Protein AF-A0A396IHH3-F1 (afdb_monomer)

InterPro domains:
  IPR011989 Armadillo-like helical [G3DSA:1.25.10.10] (1-51)
  IPR016024 Armadillo-type fold [SSF48371] (2-51)

Secondary structure (DSSP, 8-state):
-HHHHHHHHHHHH--SSPPPHHHHGGGHHHHHHHTT-S-HHHHHHHHHHH-

Organism: Medicago truncatula (NCBI:txid3880)

Radius of gyration: 10.33 Å; Cα contacts (8 Å, |Δi|>4): 44; chains: 1; bounding box: 25×17×26 Å

Sequence (51 aa):
MLRIATWTLSNFCRGKPQPLFEQVRPALPTLERLIFSNDEEVLSDACWALS

pLDDT: mean 97.07, std 2.47, range [85.31, 98.69]

Solvent-accessible surface area (backbone atoms only — not comparable to full-atom values): 2946 Å² total; per-residue (Å²): 111,69,52,59,53,31,45,52,51,20,54,64,55,50,62,85,76,66,60,62,62,84,77,49,54,78,49,50,75,54,40,68,55,35,60,72,44,90,49,64,66,35,24,51,25,28,52,59,40,72,108

Structure (mmCIF, N/CA/C/O backbone):
data_AF-A0A396IHH3-F1
#
_entry.id   AF-A0A396IHH3-F1
#
loop_
_atom_site.group_PDB
_atom_site.id
_atom_site.type_symbol
_atom_site.label_atom_id
_atom_site.label_alt_id
_atom_site.label_comp_id
_atom_site.label_asym_id
_atom_site.label_entity_id
_atom_site.label_seq_id
_atom_site.pdbx_PDB_ins_code
_atom_site.Cartn_x
_atom_site.Cartn_y
_atom_site.Cartn_z
_atom_site.occupancy
_atom_site.B_iso_or_equiv
_atom_site.auth_seq_id
_atom_site.auth_comp_id
_atom_site.auth_asym_id
_atom_site.auth_atom_id
_atom_site.pdbx_PDB_model_num
ATOM 1 N N . MET A 1 1 ? 9.460 8.051 -10.734 1.00 85.31 1 MET A N 1
ATOM 2 C CA . MET A 1 1 ? 8.124 8.565 -10.348 1.00 85.31 1 MET A CA 1
ATOM 3 C C . MET A 1 1 ? 7.317 7.547 -9.547 1.00 85.31 1 MET A C 1
ATOM 5 O O . MET A 1 1 ? 6.832 7.934 -8.496 1.00 85.31 1 MET A O 1
ATOM 9 N N . LEU A 1 2 ? 7.217 6.275 -9.970 1.00 95.00 2 LEU A N 1
ATOM 10 C CA . LEU A 1 2 ? 6.418 5.258 -9.260 1.00 95.00 2 LEU A CA 1
ATOM 11 C C . LEU A 1 2 ? 6.830 5.059 -7.789 1.00 95.00 2 LEU A C 1
ATOM 13 O O . LEU A 1 2 ? 5.971 5.127 -6.925 1.00 95.00 2 LEU A O 1
ATOM 17 N N . ARG A 1 3 ? 8.134 4.942 -7.499 1.00 98.06 3 ARG A N 1
ATOM 18 C CA . ARG A 1 3 ? 8.675 4.865 -6.124 1.00 98.06 3 ARG A CA 1
ATOM 19 C C . ARG A 1 3 ? 8.171 5.989 -5.217 1.00 98.06 3 ARG A C 1
ATOM 21 O O . ARG A 1 3 ? 7.602 5.730 -4.171 1.00 98.06 3 ARG A O 1
ATOM 28 N N . ILE A 1 4 ? 8.298 7.241 -5.665 1.00 98.38 4 ILE A N 1
ATOM 29 C CA . ILE A 1 4 ? 7.852 8.418 -4.901 1.00 98.38 4 ILE A CA 1
ATOM 30 C C . ILE A 1 4 ? 6.337 8.374 -4.673 1.00 98.38 4 ILE A C 1
ATOM 32 O O . ILE A 1 4 ? 5.882 8.663 -3.572 1.00 98.38 4 ILE A O 1
ATOM 36 N N . ALA A 1 5 ? 5.557 7.989 -5.688 1.00 98.25 5 ALA A N 1
ATOM 37 C CA . ALA A 1 5 ? 4.107 7.887 -5.560 1.00 98.25 5 ALA A CA 1
ATOM 38 C C . ALA A 1 5 ? 3.697 6.815 -4.535 1.00 98.25 5 ALA A C 1
ATOM 40 O O . ALA A 1 5 ? 2.851 7.088 -3.686 1.00 98.25 5 ALA A O 1
ATOM 41 N N . THR A 1 6 ? 4.318 5.633 -4.570 1.00 98.44 6 THR A N 1
ATOM 42 C CA . THR A 1 6 ? 4.049 4.555 -3.608 1.00 98.44 6 THR A CA 1
ATOM 43 C C . THR A 1 6 ? 4.493 4.934 -2.198 1.00 98.44 6 THR A C 1
ATOM 45 O O . THR A 1 6 ? 3.735 4.743 -1.250 1.00 98.44 6 THR A O 1
ATOM 48 N N . TRP A 1 7 ? 5.654 5.575 -2.061 1.00 98.38 7 TRP A N 1
ATOM 49 C CA . TRP A 1 7 ? 6.123 6.129 -0.794 1.00 98.38 7 TRP A CA 1
ATOM 50 C C . TRP A 1 7 ? 5.143 7.162 -0.214 1.00 98.38 7 TRP A C 1
ATOM 52 O O . TRP A 1 7 ? 4.791 7.115 0.966 1.00 98.38 7 TRP A O 1
ATOM 62 N N . THR A 1 8 ? 4.643 8.097 -1.029 1.00 98.06 8 THR A N 1
ATOM 63 C CA . THR A 1 8 ? 3.624 9.069 -0.593 1.00 98.06 8 THR A CA 1
ATOM 64 C C . THR A 1 8 ? 2.333 8.369 -0.162 1.00 98.06 8 THR A C 1
ATOM 66 O O . THR A 1 8 ? 1.774 8.712 0.878 1.00 98.06 8 THR A O 1
ATOM 69 N N . LEU A 1 9 ? 1.890 7.356 -0.911 1.00 97.44 9 LEU A N 1
ATOM 70 C CA . LEU A 1 9 ? 0.701 6.565 -0.593 1.00 97.44 9 LEU A CA 1
ATOM 71 C C . LEU A 1 9 ? 0.848 5.813 0.744 1.00 97.44 9 LEU A C 1
ATOM 73 O O . LEU A 1 9 ? -0.083 5.802 1.547 1.00 97.44 9 LEU A O 1
ATOM 77 N N . SER A 1 10 ? 2.031 5.253 1.014 1.00 97.94 10 SER A N 1
ATOM 78 C CA . SER A 1 10 ? 2.370 4.618 2.294 1.00 97.94 10 SER A CA 1
ATOM 79 C C . SER A 1 10 ? 2.266 5.602 3.458 1.00 97.94 10 SER A C 1
ATOM 81 O O . SER A 1 10 ? 1.628 5.319 4.473 1.00 97.94 10 SER A O 1
ATOM 83 N N . ASN A 1 11 ? 2.778 6.823 3.281 1.00 97.62 11 ASN A N 1
ATOM 84 C CA . ASN A 1 11 ? 2.644 7.871 4.292 1.00 97.62 11 ASN A CA 1
A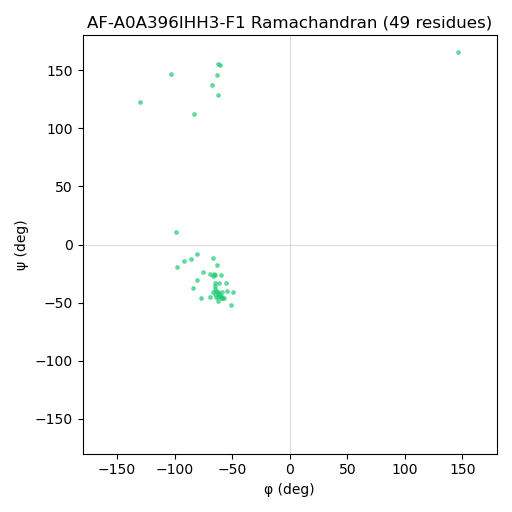TOM 85 C C . ASN A 1 11 ? 1.189 8.304 4.525 1.00 97.62 11 ASN A C 1
ATOM 87 O O . ASN A 1 11 ? 0.844 8.616 5.660 1.00 97.62 11 ASN A O 1
ATOM 91 N N . PHE A 1 12 ? 0.325 8.297 3.503 1.00 97.12 12 PHE A N 1
ATOM 92 C CA . PHE A 1 12 ? -1.105 8.591 3.678 1.00 97.12 12 PHE A CA 1
ATOM 93 C C . PHE A 1 12 ? -1.845 7.531 4.499 1.00 97.12 12 PHE A C 1
ATOM 95 O O . PHE A 1 12 ? -2.832 7.860 5.152 1.00 97.12 12 PHE A O 1
ATOM 102 N N . CYS A 1 13 ? -1.374 6.282 4.489 1.00 96.44 13 CYS A N 1
ATOM 103 C CA . CYS A 1 13 ? -1.969 5.183 5.255 1.00 96.44 13 CYS A CA 1
ATOM 104 C C . CYS A 1 13 ? -1.438 5.109 6.699 1.00 96.44 13 CYS A C 1
ATOM 106 O O . CYS A 1 13 ? -2.011 4.419 7.5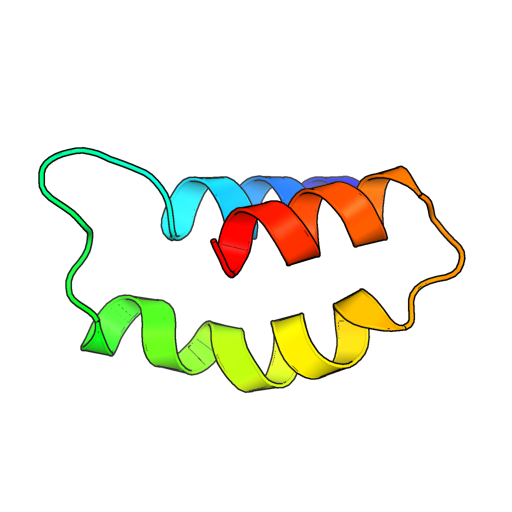41 1.00 96.44 13 CYS A O 1
ATOM 108 N N . ARG A 1 14 ? -0.362 5.843 7.013 1.00 94.81 14 ARG A N 1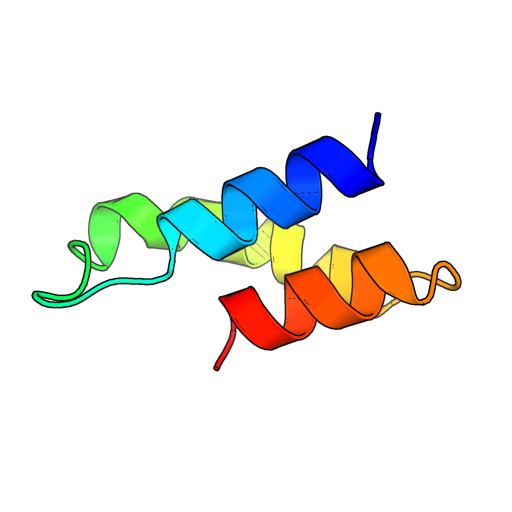
ATOM 109 C CA . ARG A 1 14 ? 0.349 5.778 8.294 1.00 94.81 14 ARG A CA 1
ATOM 110 C C . ARG A 1 14 ? 0.010 6.960 9.201 1.00 94.81 14 ARG A C 1
ATOM 112 O O . ARG A 1 14 ? -0.142 8.089 8.754 1.00 94.81 14 ARG A O 1
ATOM 119 N N . GLY A 1 15 ? -0.000 6.728 10.512 1.00 91.38 15 GLY A N 1
ATOM 120 C CA . GLY A 1 15 ? -0.090 7.795 11.510 1.00 91.38 15 GLY A CA 1
ATOM 121 C C . GLY A 1 15 ? -0.863 7.390 12.758 1.00 91.38 15 GLY A C 1
ATOM 122 O O . GLY A 1 15 ? -1.547 6.368 12.785 1.00 91.38 15 GLY A O 1
ATOM 123 N N . LYS A 1 16 ? -0.730 8.199 13.812 1.00 90.94 16 LYS A N 1
ATOM 124 C CA . LYS A 1 16 ? -1.580 8.140 15.005 1.00 90.94 16 LYS A CA 1
ATOM 125 C C . LYS A 1 16 ? -2.090 9.557 15.312 1.00 90.94 16 LYS A C 1
ATOM 127 O O . LYS A 1 16 ? -1.248 10.435 15.502 1.00 90.94 16 LYS A O 1
ATOM 132 N N . PRO A 1 17 ? -3.418 9.786 15.380 1.00 93.88 17 PRO A N 1
ATOM 133 C CA . PRO A 1 17 ? -4.494 8.818 15.120 1.00 93.88 17 PRO A CA 1
ATOM 134 C C . PRO A 1 17 ? -4.470 8.292 13.674 1.00 93.88 17 PRO A C 1
ATOM 136 O O . PRO A 1 17 ? -3.907 8.937 12.792 1.00 93.88 17 PRO A O 1
ATOM 139 N N . GLN A 1 18 ? -5.021 7.095 13.454 1.00 93.06 18 GLN A N 1
ATOM 140 C CA . GLN A 1 18 ? -5.097 6.524 12.107 1.00 93.06 18 GLN A CA 1
ATOM 141 C C . GLN A 1 18 ? -5.982 7.398 11.202 1.00 93.06 18 GLN A C 1
ATOM 143 O O . GLN A 1 18 ? -6.958 7.980 11.694 1.00 93.06 18 GLN A O 1
ATO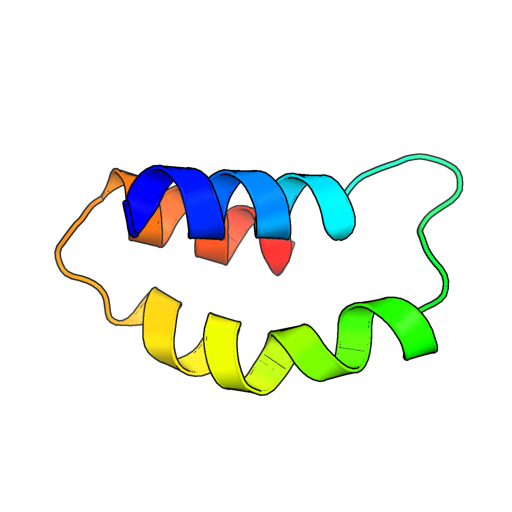M 148 N N . PRO A 1 19 ? -5.666 7.500 9.898 1.00 95.94 19 PRO A N 1
ATOM 149 C CA . PRO A 1 19 ? -6.526 8.185 8.942 1.00 95.94 19 PRO A CA 1
ATOM 150 C C . PRO A 1 19 ? -7.898 7.504 8.872 1.00 95.94 19 PRO A C 1
ATOM 152 O O . PRO A 1 19 ? -8.038 6.308 9.136 1.00 95.94 19 PRO A O 1
ATOM 155 N N . LEU A 1 20 ? -8.928 8.262 8.491 1.00 97.50 20 LEU A N 1
ATOM 156 C CA . LEU A 1 20 ? -10.254 7.688 8.283 1.00 97.50 20 LEU A CA 1
ATOM 157 C C . LEU A 1 20 ? -10.189 6.666 7.147 1.00 97.50 20 LEU A C 1
ATOM 159 O O . LEU A 1 20 ? -9.743 6.989 6.045 1.00 97.50 20 LEU A O 1
ATOM 163 N N . PHE A 1 21 ? -10.691 5.455 7.392 1.00 95.88 21 PHE A N 1
ATOM 164 C CA . PHE A 1 21 ? -10.635 4.372 6.409 1.00 95.88 21 PHE A CA 1
ATOM 165 C C . PHE A 1 21 ? -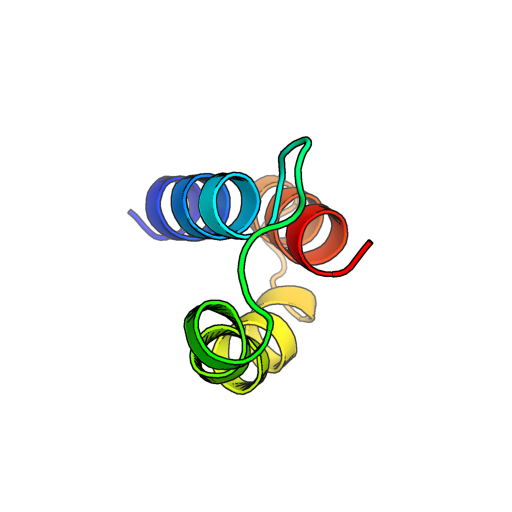11.239 4.774 5.056 1.00 95.88 21 PHE A C 1
ATOM 167 O O . PHE A 1 21 ? -10.660 4.487 4.016 1.00 95.88 21 PHE A O 1
ATOM 174 N N . GLU A 1 22 ? -12.345 5.523 5.052 1.00 98.00 22 GLU A N 1
ATOM 175 C CA . GLU A 1 22 ? -12.987 6.007 3.820 1.00 98.00 22 GLU A CA 1
ATOM 176 C C . GLU A 1 22 ? -12.073 6.890 2.951 1.00 98.00 22 GLU A C 1
ATOM 178 O O . GLU A 1 22 ? -12.245 6.928 1.734 1.00 98.00 22 GLU A O 1
ATOM 183 N N . GLN A 1 23 ? -11.082 7.565 3.544 1.00 96.25 23 GLN A N 1
ATOM 184 C CA . GLN A 1 23 ?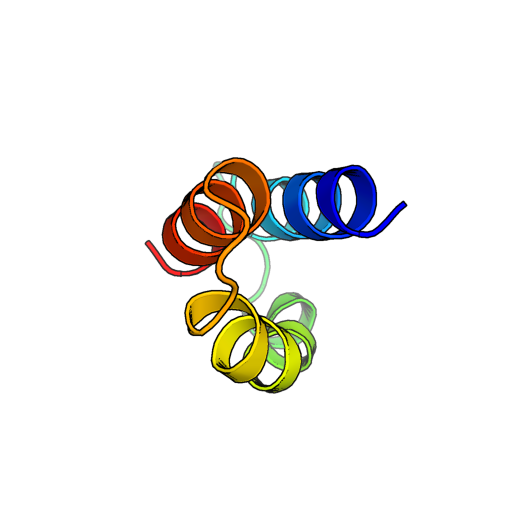 -10.116 8.389 2.810 1.00 96.25 23 GLN A CA 1
ATOM 185 C C . GLN A 1 23 ? -8.998 7.555 2.174 1.00 96.25 23 GLN A C 1
ATOM 187 O O . GLN A 1 23 ? -8.495 7.926 1.116 1.00 96.25 23 GLN A O 1
ATOM 192 N N . VAL A 1 24 ? -8.625 6.428 2.789 1.00 97.25 24 VAL A N 1
ATOM 193 C CA . VAL A 1 24 ? -7.549 5.544 2.300 1.00 97.25 24 VAL A CA 1
ATOM 194 C C . VAL A 1 24 ? -8.068 4.353 1.493 1.00 97.25 24 VAL A C 1
ATOM 196 O O . VAL A 1 24 ? -7.334 3.805 0.677 1.00 97.25 24 VAL A O 1
ATOM 199 N N . ARG A 1 25 ? -9.352 3.989 1.618 1.00 97.81 25 ARG A N 1
ATOM 200 C CA . ARG A 1 25 ? -10.000 2.909 0.850 1.00 97.81 25 ARG A CA 1
ATOM 201 C C . ARG A 1 25 ? -9.754 2.998 -0.665 1.00 97.81 25 ARG A C 1
ATOM 203 O O . ARG A 1 25 ? -9.502 1.952 -1.265 1.00 97.81 25 ARG A O 1
ATOM 210 N N .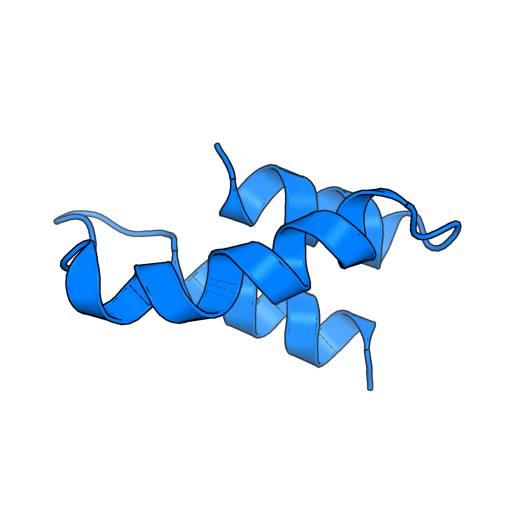 PRO A 1 26 ? -9.774 4.184 -1.312 1.00 98.25 26 PRO A N 1
ATOM 211 C CA . PRO A 1 26 ? -9.494 4.291 -2.745 1.00 98.25 26 PRO A CA 1
ATOM 212 C C . PRO A 1 26 ? -8.075 3.864 -3.153 1.00 98.25 26 PRO A C 1
ATOM 214 O O . PRO A 1 26 ? -7.845 3.599 -4.329 1.00 98.25 26 PRO A O 1
ATOM 217 N N . ALA A 1 27 ? -7.128 3.781 -2.213 1.00 97.75 27 ALA A N 1
ATOM 218 C CA . ALA A 1 27 ? -5.765 3.331 -2.478 1.00 97.75 27 ALA A CA 1
ATOM 219 C C . ALA A 1 27 ? -5.660 1.808 -2.668 1.00 97.75 27 ALA A C 1
ATOM 221 O O . ALA A 1 27 ? -4.730 1.346 -3.330 1.00 97.75 27 ALA A O 1
ATOM 222 N N . LEU A 1 28 ? -6.609 1.026 -2.134 1.00 98.12 28 LEU A N 1
ATOM 223 C CA . LEU A 1 28 ? -6.522 -0.439 -2.091 1.00 98.12 28 LEU A CA 1
ATOM 224 C C . LEU A 1 28 ? -6.381 -1.102 -3.474 1.00 98.12 28 LEU A C 1
ATOM 226 O O . LEU A 1 28 ? -5.484 -1.931 -3.613 1.00 98.12 28 LEU A O 1
ATOM 230 N N . PRO A 1 29 ? -7.153 -0.734 -4.520 1.00 98.56 29 PRO A N 1
ATOM 231 C CA . PRO A 1 29 ? -6.979 -1.331 -5.851 1.00 98.56 29 PRO A CA 1
ATOM 232 C C . PRO A 1 29 ? -5.619 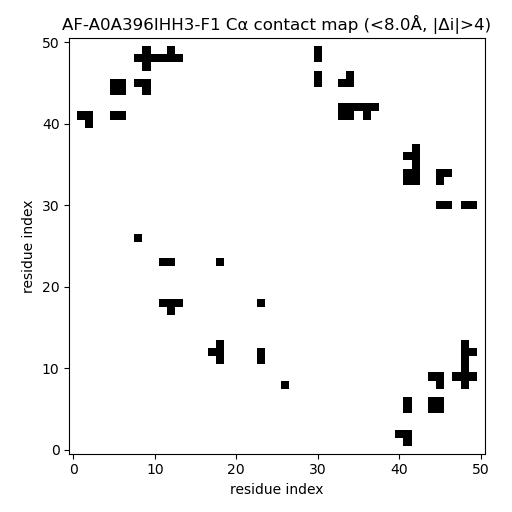-1.010 -6.486 1.00 98.56 29 PRO A C 1
ATOM 234 O O . PRO A 1 29 ? -5.123 -1.749 -7.330 1.00 98.56 29 PRO A O 1
ATOM 237 N N . THR A 1 30 ? -5.006 0.111 -6.105 1.00 98.31 30 THR A N 1
ATOM 238 C CA . THR A 1 30 ? -3.662 0.466 -6.569 1.00 98.31 30 THR A CA 1
ATOM 239 C C . THR A 1 30 ? -2.613 -0.343 -5.814 1.00 98.31 30 THR A C 1
ATOM 241 O O . THR A 1 30 ? -1.734 -0.926 -6.443 1.00 98.31 30 THR A O 1
ATOM 244 N N . LEU A 1 31 ? -2.728 -0.437 -4.484 1.00 98.44 31 LEU A N 1
ATOM 245 C CA . LEU A 1 31 ? -1.838 -1.241 -3.642 1.00 98.44 31 LEU A CA 1
ATOM 246 C C . LEU A 1 31 ? -1.847 -2.721 -4.044 1.00 98.44 31 LEU A C 1
ATOM 248 O O . LEU A 1 31 ? -0.780 -3.315 -4.159 1.00 98.44 31 LEU A O 1
ATOM 252 N N . GLU A 1 32 ? -3.021 -3.274 -4.359 1.00 98.38 32 GLU A N 1
ATOM 253 C CA . GLU A 1 32 ? -3.200 -4.645 -4.865 1.00 98.38 32 GLU A CA 1
ATOM 254 C C . GLU A 1 32 ? -2.367 -4.935 -6.121 1.00 98.38 32 GLU A C 1
ATOM 256 O O . GLU A 1 32 ? -1.854 -6.035 -6.284 1.00 98.38 32 GLU A O 1
ATOM 261 N N . ARG A 1 33 ? -2.149 -3.942 -6.985 1.00 98.38 33 ARG A N 1
ATOM 262 C CA . ARG A 1 33 ? -1.283 -4.101 -8.163 1.00 98.38 33 ARG A CA 1
ATOM 263 C C . ARG A 1 33 ? 0.189 -3.895 -7.830 1.00 98.38 33 ARG A C 1
ATOM 265 O O . ARG A 1 33 ? 1.047 -4.571 -8.392 1.00 98.38 33 ARG A O 1
ATOM 272 N N . LEU A 1 34 ? 0.490 -2.951 -6.939 1.00 98.44 34 LEU A N 1
ATOM 273 C CA . LEU A 1 34 ? 1.865 -2.580 -6.592 1.00 98.44 34 LEU A CA 1
ATOM 274 C C . LEU A 1 34 ? 2.602 -3.677 -5.815 1.00 98.44 34 LEU A C 1
ATOM 276 O O . LEU A 1 34 ? 3.822 -3.766 -5.937 1.00 98.44 34 LEU A O 1
ATOM 280 N N . ILE A 1 35 ? 1.889 -4.553 -5.102 1.00 98.38 35 ILE A N 1
ATOM 281 C CA . ILE A 1 35 ? 2.495 -5.719 -4.434 1.00 98.38 35 ILE A CA 1
ATOM 282 C C . ILE A 1 35 ? 3.054 -6.776 -5.404 1.00 98.38 35 ILE A C 1
ATOM 284 O O . ILE A 1 35 ? 3.781 -7.667 -4.980 1.00 98.38 35 ILE A O 1
ATOM 288 N N . PHE A 1 36 ? 2.757 -6.685 -6.704 1.00 98.25 36 PHE A N 1
ATOM 289 C CA . PHE A 1 36 ? 3.358 -7.537 -7.739 1.00 98.25 36 PHE A CA 1
ATOM 290 C C . PHE A 1 36 ? 4.513 -6.845 -8.483 1.00 98.25 36 PHE A C 1
ATOM 292 O O . PHE A 1 36 ? 4.965 -7.319 -9.525 1.00 98.25 36 PHE A O 1
ATOM 299 N N . SER A 1 37 ? 4.981 -5.699 -7.982 1.00 98.19 37 SER A N 1
ATOM 300 C CA . SER A 1 37 ? 6.130 -4.988 -8.540 1.00 98.19 37 SER A CA 1
ATOM 301 C C . SER A 1 37 ? 7.429 -5.778 -8.341 1.00 98.19 37 SER A C 1
ATOM 303 O O . SER A 1 37 ? 7.706 -6.257 -7.247 1.00 98.19 37 SER A O 1
ATOM 305 N N . ASN A 1 38 ? 8.270 -5.830 -9.379 1.00 98.25 38 ASN A N 1
ATOM 306 C CA . ASN A 1 38 ? 9.649 -6.335 -9.280 1.00 98.25 38 ASN A CA 1
ATOM 307 C C . ASN A 1 38 ? 10.630 -5.293 -8.706 1.00 98.25 38 ASN A C 1
ATOM 309 O O . ASN A 1 38 ? 11.794 -5.600 -8.473 1.00 98.25 38 A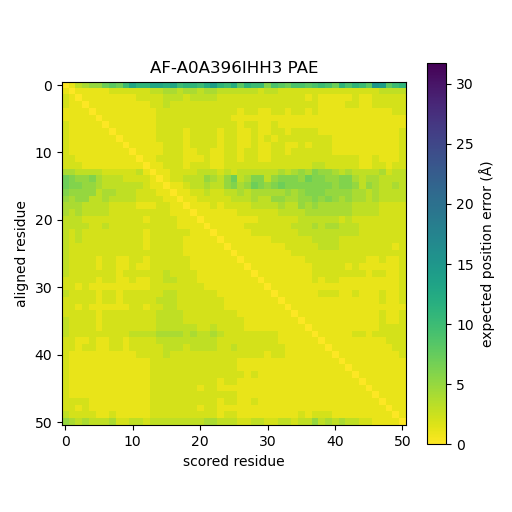SN A O 1
ATOM 313 N N . ASP A 1 39 ? 10.190 -4.044 -8.536 1.00 98.50 39 ASP A N 1
ATOM 314 C CA . ASP A 1 39 ? 10.964 -3.002 -7.863 1.00 98.50 39 ASP A CA 1
ATOM 315 C C . ASP A 1 39 ? 10.775 -3.133 -6.344 1.00 98.50 39 ASP A C 1
ATOM 317 O O . ASP A 1 39 ? 9.669 -2.920 -5.840 1.00 98.50 39 ASP A O 1
ATOM 321 N N . GLU A 1 40 ? 11.845 -3.502 -5.634 1.00 98.44 40 GLU A N 1
ATOM 322 C CA . GLU A 1 40 ? 11.827 -3.793 -4.192 1.00 98.44 40 GLU A CA 1
ATOM 323 C C . GLU A 1 40 ? 11.416 -2.595 -3.326 1.00 98.44 40 GLU A C 1
ATOM 325 O O . GLU A 1 40 ? 10.760 -2.786 -2.301 1.00 98.44 40 GLU A O 1
ATOM 330 N N . GLU A 1 41 ? 11.753 -1.363 -3.728 1.00 98.50 41 GLU A N 1
ATOM 331 C CA . GLU A 1 41 ? 11.345 -0.156 -2.995 1.00 98.50 41 GLU A CA 1
ATOM 332 C C . GLU A 1 41 ? 9.832 0.048 -3.128 1.00 98.50 41 GLU A C 1
ATOM 334 O O . GLU A 1 41 ? 9.138 0.241 -2.131 1.00 98.50 41 GLU A O 1
ATOM 339 N N . VAL A 1 42 ? 9.301 -0.092 -4.349 1.00 98.69 42 VAL A N 1
ATOM 340 C CA . VAL A 1 42 ? 7.850 -0.033 -4.596 1.00 98.69 42 VAL A CA 1
ATOM 341 C C . VAL A 1 42 ? 7.115 -1.124 -3.819 1.00 98.69 42 VAL A C 1
ATOM 343 O O . VAL A 1 42 ? 6.088 -0.841 -3.203 1.00 98.69 42 VAL A O 1
ATOM 346 N N . LEU A 1 43 ? 7.627 -2.357 -3.840 1.00 98.69 43 LEU A N 1
ATOM 347 C CA . LEU A 1 43 ? 7.030 -3.480 -3.120 1.00 98.69 43 LEU A CA 1
ATOM 348 C C . LEU A 1 43 ? 7.023 -3.229 -1.607 1.00 98.69 43 LEU A C 1
ATOM 350 O O . LEU A 1 43 ? 6.000 -3.423 -0.954 1.00 98.69 43 LEU A O 1
ATOM 354 N N . SER A 1 44 ? 8.141 -2.753 -1.056 1.00 98.62 44 SER A N 1
ATOM 355 C CA . SER A 1 44 ? 8.273 -2.462 0.374 1.00 98.62 44 SER A CA 1
ATOM 356 C C . SER A 1 44 ? 7.299 -1.374 0.826 1.00 98.62 44 SER A C 1
ATOM 358 O O . SER A 1 44 ? 6.568 -1.579 1.796 1.00 98.62 44 SER A O 1
ATOM 360 N N . ASP A 1 45 ? 7.224 -0.255 0.099 1.00 98.62 45 ASP A N 1
ATOM 361 C CA . ASP A 1 45 ? 6.309 0.843 0.428 1.00 98.62 45 ASP A CA 1
ATOM 362 C C . ASP A 1 45 ? 4.835 0.425 0.295 1.00 98.62 45 ASP A C 1
ATOM 364 O O . ASP A 1 45 ? 4.011 0.810 1.128 1.00 98.62 45 ASP A O 1
ATOM 368 N N . ALA A 1 46 ? 4.495 -0.389 -0.713 1.00 98.62 46 ALA A N 1
ATOM 369 C CA . ALA A 1 46 ? 3.145 -0.926 -0.881 1.00 98.62 46 ALA A CA 1
ATOM 370 C C . ALA A 1 46 ? 2.759 -1.869 0.270 1.00 98.62 46 ALA A C 1
ATOM 372 O O . ALA A 1 46 ? 1.656 -1.766 0.805 1.00 98.62 46 ALA A O 1
ATOM 373 N N . CYS A 1 47 ? 3.673 -2.744 0.696 1.00 98.38 47 CYS A N 1
ATOM 374 C CA . CYS A 1 47 ? 3.466 -3.622 1.847 1.00 98.38 47 CYS A CA 1
ATOM 375 C C . CYS A 1 47 ? 3.323 -2.833 3.157 1.00 98.38 47 CYS A C 1
ATOM 377 O O . CYS A 1 47 ? 2.463 -3.161 3.968 1.00 98.38 47 CYS A O 1
ATOM 379 N N . TRP A 1 48 ? 4.107 -1.769 3.355 1.00 97.88 48 TRP A N 1
ATOM 380 C CA . TRP A 1 48 ? 3.961 -0.874 4.511 1.00 97.88 48 TRP A CA 1
ATOM 381 C C . TRP A 1 48 ? 2.632 -0.123 4.522 1.00 97.88 48 TRP A C 1
ATOM 383 O O . TRP A 1 48 ? 2.067 0.104 5.585 1.00 97.88 48 TRP A O 1
ATOM 393 N N . ALA A 1 49 ? 2.115 0.265 3.357 1.00 97.81 49 ALA A N 1
ATOM 394 C CA . ALA A 1 49 ? 0.807 0.907 3.268 1.00 97.81 49 ALA A CA 1
ATOM 395 C C . ALA A 1 49 ? -0.348 -0.035 3.673 1.00 97.81 49 ALA A C 1
ATOM 397 O O . ALA A 1 49 ? -1.409 0.443 4.067 1.00 97.81 49 ALA A O 1
ATOM 398 N N . LEU A 1 50 ? -0.152 -1.355 3.547 1.00 97.06 50 LEU A N 1
ATOM 399 C CA . LEU A 1 50 ? -1.143 -2.391 3.863 1.00 97.06 50 LEU A CA 1
ATOM 400 C C . LEU A 1 50 ? -1.061 -2.928 5.306 1.00 97.06 50 LEU A C 1
ATOM 402 O O . LEU A 1 50 ? -1.988 -3.624 5.720 1.00 97.06 50 LEU A O 1
ATOM 406 N N . SER A 1 51 ? 0.024 -2.655 6.045 1.00 93.69 51 SER A N 1
ATOM 407 C CA . SER A 1 51 ? 0.248 -3.132 7.425 1.00 93.69 51 SER A CA 1
ATOM 408 C C . SER A 1 51 ? -0.408 -2.248 8.480 1.00 93.69 51 SER A C 1
ATOM 410 O O . SER A 1 51 ? -1.014 -2.801 9.423 1.00 93.69 51 SER A O 1
#

Nearest PDB structures (foldseek):
  4bqk-assembly1_A  TM=9.972E-01  e=8.222E-05  Oryza sativa
  6iw8-assembly1_C  TM=9.306E-01  e=2.682E-03  Mus musculus
  7sqc-assembly1_D2  TM=8.109E-01  e=1.054E+00  Chlamydomonas reinhardtii
  7sqc-assembly1_H2  TM=8.161E-01  e=1.439E+00  Chlamydomonas reinhardtii
  7sqc-assembly1_J2  TM=8.093E-01  e=2.519E+00  Chlamydomonas reinhardtii

Mean predicted aligned error: 1.95 Å

Foldseek 3Di:
DLLVVLLVLLVQQDDVVGPDCVVNVVCVVVLVVQCPDPPPSSNVSSVSSVD